Protein AF-S3JDB2-F1 (afdb_monomer)

Foldseek 3Di:
DDDDPDPDQDADPPQPPQDADPVRHHAAAEEQDDDVPHVSRYGHDDPPDDDDDDDDDDPDDPCVVVVVDDDDDDDDDD

Sequence (78 aa):
MIQTEQQFPSVGSQTKGLLVNADGSVDIYFGPKPLAGKQNNWVQTNPGTGWNTILRLYGPLEPWFDKTWRPGEIELLK

Structure (mmCIF, N/CA/C/O backbone):
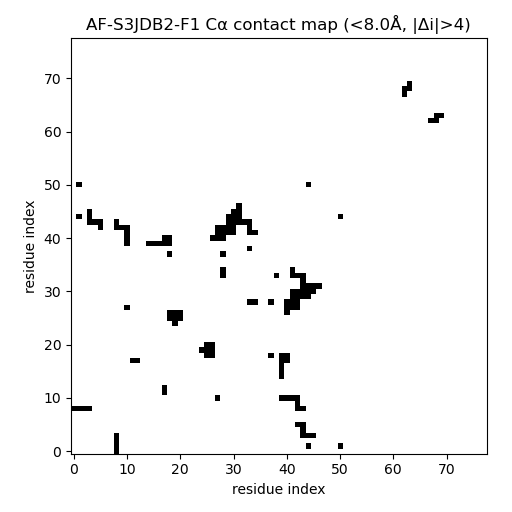data_AF-S3JDB2-F1
#
_entry.id   AF-S3JDB2-F1
#
loop_
_atom_site.group_PDB
_atom_site.id
_atom_site.type_symbol
_atom_site.label_atom_id
_atom_site.label_alt_id
_atom_site.label_comp_id
_atom_site.label_asym_id
_atom_site.label_entity_id
_atom_site.label_seq_id
_atom_site.pdbx_PDB_ins_code
_atom_site.Cartn_x
_atom_site.Cartn_y
_atom_site.Cartn_z
_atom_site.occupancy
_atom_site.B_iso_or_equiv
_atom_site.auth_seq_id
_atom_site.auth_comp_id
_atom_site.auth_asym_id
_atom_site.auth_atom_id
_atom_site.pdbx_PDB_model_num
ATOM 1 N N . MET A 1 1 ? 0.195 15.445 5.304 1.00 81.56 1 MET A N 1
ATOM 2 C CA . MET A 1 1 ? 0.275 14.041 5.767 1.00 81.56 1 MET A CA 1
ATOM 3 C C . MET A 1 1 ? -0.745 13.862 6.883 1.00 81.56 1 MET A C 1
ATOM 5 O O . MET A 1 1 ? -0.993 14.841 7.580 1.00 81.56 1 MET A O 1
ATOM 9 N N . ILE A 1 2 ? -1.344 12.678 7.037 1.00 87.81 2 ILE A N 1
ATOM 10 C CA . ILE A 1 2 ? -2.269 12.395 8.148 1.00 87.81 2 ILE A CA 1
ATOM 11 C C . ILE A 1 2 ? -1.539 12.521 9.498 1.00 87.81 2 ILE A C 1
ATOM 13 O O . ILE A 1 2 ? -0.375 12.135 9.602 1.00 87.81 2 ILE A O 1
ATOM 17 N N . GLN A 1 3 ? -2.196 13.102 10.504 1.00 91.19 3 GLN A N 1
ATOM 18 C CA . GLN A 1 3 ? -1.656 13.232 11.862 1.00 91.19 3 GLN A CA 1
ATOM 19 C C . GLN A 1 3 ? -2.142 12.062 12.719 1.00 91.19 3 GLN A C 1
ATOM 21 O O . GLN A 1 3 ? -3.347 11.864 12.866 1.00 91.19 3 GLN A O 1
ATOM 26 N N . THR A 1 4 ? -1.207 11.283 13.258 1.00 94.44 4 THR A N 1
ATOM 27 C CA . THR A 1 4 ? -1.465 10.075 14.059 1.00 94.44 4 THR A CA 1
ATOM 28 C C . THR A 1 4 ? -0.400 9.945 15.149 1.00 94.44 4 THR A C 1
ATOM 30 O O . THR A 1 4 ? 0.482 10.798 15.242 1.00 94.44 4 THR A O 1
ATOM 33 N N . GLU A 1 5 ? -0.453 8.885 15.954 1.00 92.94 5 GLU A N 1
ATOM 34 C CA . GLU A 1 5 ? 0.574 8.598 16.964 1.00 92.94 5 GLU A CA 1
ATOM 35 C C . GLU A 1 5 ? 1.859 8.027 16.341 1.00 92.94 5 GLU A C 1
ATOM 37 O O . GLU A 1 5 ? 2.935 8.131 16.932 1.00 92.94 5 GLU A O 1
ATOM 42 N N . GLN A 1 6 ? 1.782 7.451 15.134 1.00 93.06 6 GLN A N 1
ATOM 43 C CA . GLN A 1 6 ? 2.974 7.052 14.391 1.00 93.06 6 GLN A CA 1
ATOM 44 C C . GLN A 1 6 ? 3.815 8.277 14.016 1.00 93.06 6 GLN A C 1
ATOM 46 O O . GLN A 1 6 ? 3.333 9.210 13.372 1.00 93.06 6 GLN A O 1
ATOM 51 N N . GLN A 1 7 ? 5.112 8.225 14.343 1.00 91.12 7 GLN A N 1
ATOM 52 C CA . GLN A 1 7 ? 6.079 9.266 13.977 1.00 91.12 7 GLN A CA 1
ATOM 53 C C . GLN A 1 7 ? 6.105 9.526 12.464 1.00 91.12 7 GLN A C 1
ATOM 55 O O . GLN A 1 7 ? 6.210 10.674 12.032 1.00 91.12 7 GLN A O 1
ATOM 60 N N . PHE A 1 8 ? 6.007 8.462 11.661 1.00 91.75 8 PHE A N 1
ATOM 61 C CA . PHE A 1 8 ? 5.985 8.543 10.207 1.00 91.75 8 PHE A CA 1
ATOM 62 C C . PHE A 1 8 ? 4.713 7.890 9.660 1.00 91.75 8 PHE A C 1
ATOM 64 O O . PHE A 1 8 ? 4.508 6.696 9.875 1.00 91.75 8 PHE A O 1
ATOM 71 N N . PRO A 1 9 ? 3.883 8.623 8.900 1.00 93.81 9 PRO A N 1
ATOM 72 C CA . PRO A 1 9 ? 2.691 8.080 8.252 1.00 93.81 9 PRO A CA 1
ATOM 73 C C . PRO A 1 9 ? 3.062 7.384 6.932 1.00 93.81 9 PRO A C 1
ATOM 75 O O . PRO A 1 9 ? 2.579 7.739 5.856 1.00 93.81 9 PRO A O 1
ATOM 78 N N . SER A 1 10 ? 4.008 6.447 7.004 1.00 95.25 10 SER A N 1
ATOM 79 C CA . SER A 1 10 ? 4.535 5.712 5.855 1.00 95.25 10 SER A CA 1
ATOM 80 C C . SER A 1 10 ? 5.197 4.408 6.280 1.00 95.25 10 SER A C 1
ATOM 82 O O . SER A 1 10 ? 5.913 4.372 7.279 1.00 95.25 10 SER A O 1
ATOM 84 N N . VAL A 1 11 ? 5.067 3.387 5.439 1.00 96.50 11 VAL A N 1
ATOM 85 C CA . VAL A 1 11 ? 5.893 2.176 5.460 1.00 96.50 11 VAL A CA 1
A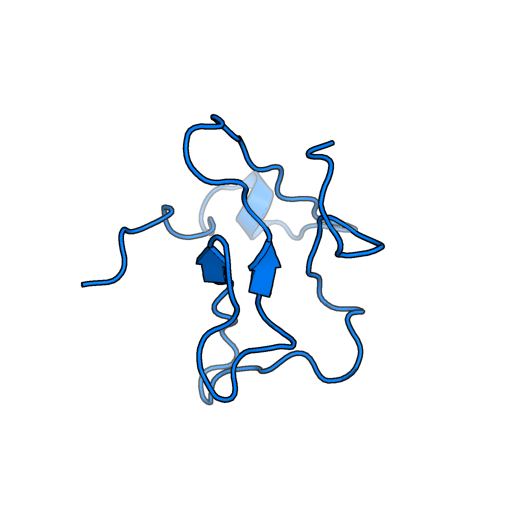TOM 86 C C . VAL A 1 11 ? 6.630 2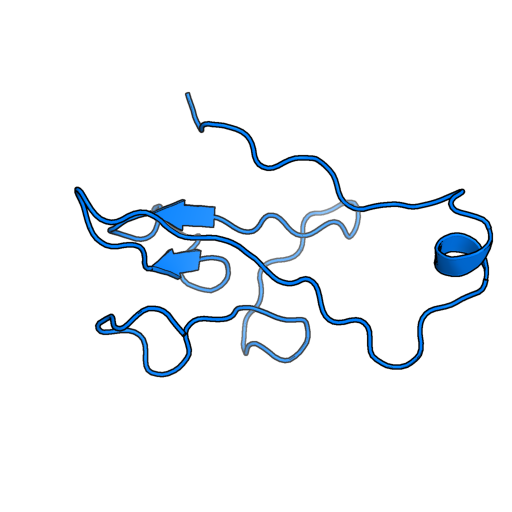.088 4.125 1.00 96.50 11 VAL A C 1
ATOM 88 O O . VAL A 1 11 ? 6.089 2.489 3.094 1.00 96.50 11 VAL A O 1
ATOM 91 N N . GLY A 1 12 ? 7.868 1.596 4.128 1.00 96.38 12 GLY A N 1
ATOM 92 C CA . GLY A 1 12 ? 8.645 1.411 2.905 1.00 96.38 12 GLY A CA 1
ATOM 93 C C . GLY A 1 12 ? 9.746 0.368 3.061 1.00 96.38 12 GLY A C 1
ATOM 94 O O . GLY A 1 12 ? 9.927 -0.210 4.128 1.00 96.38 12 GLY A O 1
ATOM 95 N N . SER A 1 13 ? 10.524 0.160 1.998 1.00 95.56 13 SER A N 1
ATOM 96 C CA . SER A 1 13 ? 11.590 -0.855 1.944 1.00 95.56 13 SER A CA 1
ATOM 97 C C . SER A 1 13 ? 12.706 -0.669 2.981 1.00 95.56 13 SER A C 1
ATOM 99 O O . SER A 1 13 ? 13.431 -1.612 3.275 1.00 95.56 13 SER A O 1
ATOM 101 N N . GLN A 1 14 ? 12.839 0.529 3.554 1.00 95.25 14 GLN A N 1
ATOM 102 C CA . GLN A 1 14 ? 13.810 0.841 4.608 1.00 95.25 14 GLN A CA 1
ATOM 103 C C . GLN A 1 14 ? 13.222 0.735 6.027 1.00 95.25 14 GLN A C 1
ATOM 105 O O . GLN A 1 14 ? 13.929 0.981 7.005 1.00 95.25 14 GLN A O 1
ATOM 110 N N . THR A 1 15 ? 11.941 0.379 6.173 1.00 95.69 15 THR A N 1
ATOM 111 C CA . THR A 1 15 ? 11.333 0.146 7.486 1.00 95.69 15 THR A CA 1
ATOM 112 C C . THR A 1 15 ? 12.026 -1.036 8.162 1.00 95.69 15 THR A C 1
ATOM 114 O O . THR A 1 15 ? 12.033 -2.158 7.651 1.00 95.69 15 THR A O 1
ATOM 117 N N . LYS A 1 16 ? 12.616 -0.799 9.338 1.00 94.88 16 LYS A N 1
ATOM 118 C CA . LYS A 1 16 ? 13.295 -1.847 10.106 1.00 94.88 16 LYS A CA 1
ATOM 119 C C . LYS A 1 16 ? 12.310 -2.965 10.456 1.00 94.88 16 LYS A C 1
ATOM 121 O O . LYS A 1 16 ? 11.305 -2.721 11.116 1.00 94.88 16 LYS A O 1
ATOM 126 N N . GLY A 1 17 ? 12.642 -4.193 10.062 1.00 96.25 17 GLY A N 1
ATOM 127 C CA . GLY A 1 17 ? 11.812 -5.365 10.338 1.00 96.25 17 GLY A CA 1
ATOM 128 C C . GLY A 1 17 ? 10.557 -5.465 9.469 1.00 96.25 17 GLY A C 1
ATOM 129 O O . GLY A 1 17 ? 9.615 -6.139 9.887 1.00 96.25 17 GLY A O 1
ATOM 130 N N . LEU A 1 18 ? 10.528 -4.803 8.303 1.00 97.88 18 LEU A N 1
ATOM 131 C CA . LEU A 1 18 ? 9.478 -4.992 7.301 1.00 97.88 18 LEU A CA 1
ATOM 132 C C . LEU A 1 18 ? 9.263 -6.488 7.040 1.00 97.88 18 LEU A C 1
ATOM 134 O O . LEU A 1 18 ? 10.213 -7.239 6.813 1.00 97.88 18 LEU A O 1
ATOM 138 N N . LEU A 1 19 ? 8.007 -6.909 7.083 1.00 97.88 19 LEU A N 1
ATOM 139 C CA . LEU A 1 19 ? 7.601 -8.276 6.811 1.00 97.88 19 LEU A CA 1
ATOM 140 C C . LEU A 1 19 ? 7.442 -8.444 5.302 1.00 97.88 19 LEU A C 1
ATOM 142 O O . LEU A 1 19 ? 6.718 -7.680 4.662 1.00 97.88 19 LEU A O 1
ATOM 146 N N . VAL A 1 20 ? 8.112 -9.454 4.759 1.00 97.94 20 VAL A N 1
ATOM 147 C CA . VAL A 1 20 ? 8.068 -9.827 3.344 1.00 97.94 20 VAL A CA 1
ATOM 148 C C . VAL A 1 20 ? 7.480 -11.230 3.256 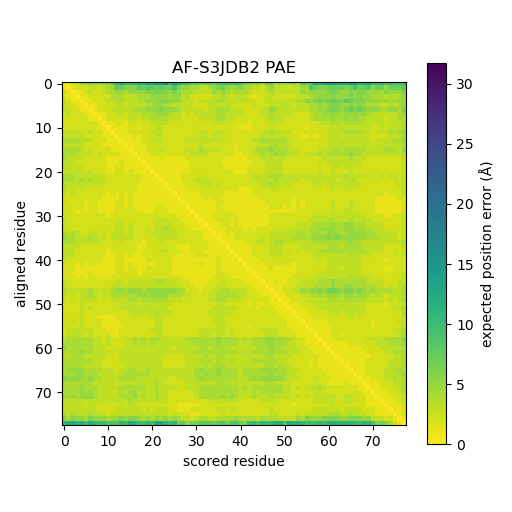1.00 97.94 20 VAL A C 1
ATOM 150 O O . VAL A 1 20 ? 7.820 -12.102 4.060 1.00 97.94 20 VAL A O 1
ATOM 153 N N . ASN A 1 21 ? 6.566 -11.433 2.317 1.00 98.00 21 ASN A N 1
ATOM 154 C CA . ASN A 1 21 ? 5.923 -12.716 2.075 1.00 98.00 21 ASN A CA 1
ATOM 155 C C . ASN A 1 21 ? 6.904 -13.702 1.420 1.00 98.00 21 ASN A C 1
ATOM 157 O O . ASN A 1 21 ? 7.947 -13.317 0.890 1.00 98.00 21 ASN A O 1
ATOM 161 N N . ALA A 1 22 ? 6.573 -14.995 1.444 1.00 98.19 22 ALA A N 1
ATOM 162 C CA . ALA A 1 22 ? 7.445 -16.044 0.904 1.00 98.19 22 ALA A CA 1
ATOM 163 C C . ALA A 1 22 ? 7.706 -15.909 -0.610 1.00 98.19 22 ALA A C 1
ATOM 165 O O . ALA A 1 22 ? 8.742 -16.358 -1.093 1.00 98.19 22 ALA A O 1
ATOM 166 N N . ASP A 1 23 ? 6.789 -15.277 -1.346 1.00 97.56 23 ASP A N 1
ATOM 167 C CA . ASP A 1 23 ? 6.900 -14.980 -2.779 1.00 97.56 23 ASP A CA 1
ATOM 168 C C . ASP A 1 23 ? 7.633 -13.656 -3.080 1.00 97.56 23 ASP A C 1
ATOM 170 O O . ASP A 1 23 ? 7.762 -13.264 -4.239 1.00 97.56 23 ASP A O 1
ATOM 174 N N . GLY A 1 24 ? 8.117 -12.960 -2.046 1.00 96.50 24 GLY A N 1
ATOM 175 C CA . GLY A 1 24 ? 8.789 -11.666 -2.160 1.00 96.50 24 GLY A CA 1
ATOM 176 C C . GLY A 1 24 ? 7.853 -10.454 -2.187 1.00 96.50 24 GLY A C 1
ATOM 177 O O . GLY A 1 24 ? 8.343 -9.324 -2.205 1.00 96.50 24 GLY A O 1
ATOM 178 N N . SER A 1 25 ? 6.530 -10.647 -2.167 1.00 96.88 25 SER A N 1
ATOM 179 C CA . SER A 1 25 ? 5.566 -9.546 -2.060 1.00 96.88 25 SER A CA 1
ATOM 180 C C . SER A 1 25 ? 5.538 -8.932 -0.651 1.00 96.88 25 SER A C 1
ATOM 182 O O . SER A 1 25 ? 6.073 -9.486 0.313 1.00 96.88 25 SER A O 1
ATOM 184 N N . VAL A 1 26 ? 4.924 -7.754 -0.523 1.00 97.31 26 VAL A N 1
ATOM 185 C CA . VAL A 1 26 ? 4.762 -7.043 0.752 1.00 97.31 26 VAL A CA 1
ATOM 186 C C . VAL A 1 26 ? 3.326 -6.557 0.869 1.00 97.31 26 VAL A C 1
ATOM 188 O O . VAL A 1 26 ? 2.876 -5.759 0.049 1.00 97.31 26 VAL A O 1
ATOM 191 N N . ASP A 1 27 ? 2.643 -6.976 1.932 1.00 97.06 27 ASP A N 1
ATOM 192 C CA . ASP A 1 27 ? 1.327 -6.446 2.289 1.00 97.06 27 ASP A CA 1
ATOM 193 C C . ASP A 1 27 ? 1.477 -5.231 3.197 1.00 97.06 27 ASP A C 1
ATOM 195 O O . ASP A 1 27 ? 2.226 -5.287 4.174 1.00 97.06 27 ASP A O 1
ATOM 199 N N . ILE A 1 28 ? 0.738 -4.157 2.917 1.00 97.38 28 ILE A N 1
ATOM 200 C CA . ILE A 1 28 ? 0.658 -2.971 3.775 1.00 97.38 28 ILE A CA 1
ATOM 201 C C . ILE A 1 28 ? -0.776 -2.818 4.270 1.00 97.38 28 ILE A C 1
ATOM 203 O O . ILE A 1 28 ? -1.719 -2.774 3.484 1.00 97.38 28 ILE A O 1
ATOM 207 N N . TYR A 1 29 ? -0.931 -2.710 5.584 1.00 97.25 29 TYR A N 1
ATOM 208 C CA . TYR A 1 29 ? -2.216 -2.608 6.258 1.00 97.25 29 TYR A CA 1
ATOM 209 C C . TYR A 1 29 ? -2.497 -1.159 6.649 1.00 97.25 29 TYR A C 1
ATOM 211 O O . TYR A 1 29 ? -1.623 -0.461 7.160 1.00 97.25 29 TYR A O 1
ATOM 219 N N . PHE A 1 30 ? -3.740 -0.725 6.476 1.00 97.19 30 PHE A N 1
ATOM 220 C CA . PHE A 1 30 ? -4.207 0.604 6.867 1.00 97.19 30 PHE A CA 1
ATOM 221 C C . PHE A 1 30 ? -5.320 0.445 7.900 1.00 97.19 30 PHE A C 1
ATOM 223 O O . PHE A 1 30 ? -6.237 -0.351 7.704 1.00 97.19 30 PHE A O 1
ATOM 230 N N . GLY A 1 31 ? -5.250 1.168 9.015 1.00 96.75 31 GLY A N 1
ATOM 231 C CA . GLY A 1 31 ? -6.284 1.074 10.048 1.00 96.75 31 GLY A CA 1
ATOM 232 C C . GLY A 1 31 ? -5.938 1.824 11.331 1.00 96.75 31 GLY A C 1
ATOM 233 O O . GLY A 1 31 ? -4.808 2.272 11.486 1.00 96.75 31 GLY A O 1
ATOM 234 N N . PRO A 1 32 ? -6.871 1.959 12.287 1.00 96.25 32 PRO A N 1
ATOM 235 C CA . PRO A 1 32 ? -6.623 2.674 13.542 1.00 96.25 32 PRO A CA 1
ATOM 236 C C . PRO A 1 32 ? -5.706 1.934 14.514 1.00 96.25 32 PRO A C 1
ATOM 238 O O . PRO A 1 32 ? -5.126 2.558 15.400 1.00 96.25 32 PRO A O 1
ATOM 241 N N . LYS A 1 33 ? -5.562 0.615 14.352 1.00 96.06 33 LYS A N 1
ATOM 242 C CA . LYS A 1 33 ? -4.681 -0.249 15.142 1.00 96.06 33 LYS A CA 1
ATOM 243 C C . LYS A 1 33 ? -4.001 -1.266 14.221 1.00 96.06 33 LYS A C 1
ATOM 245 O O . LYS A 1 33 ? -4.608 -1.639 13.214 1.00 96.06 33 LYS A O 1
ATOM 250 N N . PRO A 1 34 ? -2.793 -1.745 14.561 1.00 96.19 34 PRO A N 1
ATOM 251 C CA . PRO A 1 34 ? -2.142 -2.789 13.788 1.00 96.19 34 PRO A CA 1
ATOM 252 C C . PRO A 1 34 ? -2.848 -4.130 13.988 1.00 96.19 34 PRO A C 1
ATOM 254 O O . PRO A 1 34 ? -3.370 -4.421 15.067 1.00 96.19 34 PRO A O 1
ATOM 257 N N . LEU A 1 35 ? -2.786 -4.986 12.970 1.00 95.88 35 LEU A N 1
ATOM 258 C CA . LEU A 1 35 ? -3.116 -6.400 13.128 1.00 95.88 35 LEU A CA 1
ATOM 259 C C . LEU A 1 35 ? -2.023 -7.109 13.935 1.00 95.88 35 LEU A C 1
ATOM 261 O O . LEU A 1 35 ? -0.843 -6.739 13.884 1.00 95.88 35 LEU A O 1
ATOM 265 N N . ALA A 1 36 ? -2.410 -8.157 14.663 1.00 95.88 36 ALA A N 1
ATOM 266 C CA . ALA A 1 36 ? -1.473 -8.962 15.437 1.00 95.88 36 ALA A CA 1
ATOM 267 C C . ALA A 1 36 ? -0.361 -9.521 14.532 1.00 95.88 36 ALA A C 1
ATOM 269 O O . ALA A 1 36 ? -0.626 -10.168 13.521 1.00 95.88 36 ALA A O 1
ATO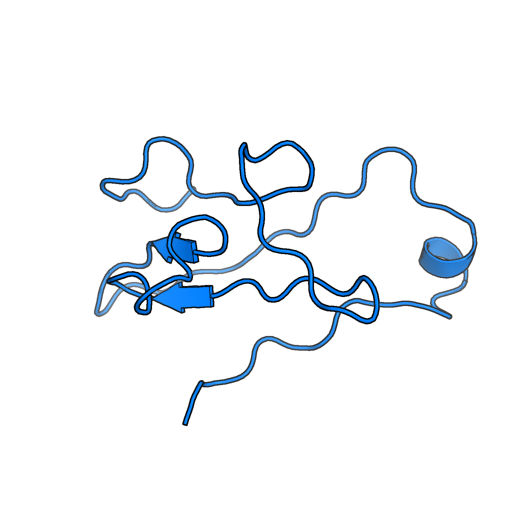M 270 N N . GLY A 1 37 ? 0.893 -9.242 14.892 1.00 96.31 37 GLY A N 1
ATOM 271 C CA . GLY A 1 37 ? 2.068 -9.698 14.148 1.00 96.31 37 GLY A CA 1
ATOM 272 C C . GLY A 1 37 ? 2.358 -8.932 12.853 1.00 96.31 37 GLY A C 1
ATOM 273 O O . GLY A 1 37 ? 3.252 -9.344 12.124 1.00 96.31 37 GLY A O 1
ATOM 274 N N . LYS A 1 38 ? 1.635 -7.843 12.545 1.00 97.00 38 LYS A N 1
ATOM 275 C CA . LYS A 1 38 ? 1.824 -7.017 11.333 1.00 97.00 38 LYS A CA 1
ATOM 276 C C . LYS A 1 38 ? 2.210 -5.565 11.637 1.00 97.00 38 LYS A C 1
ATOM 278 O O . LYS A 1 38 ? 2.057 -4.689 10.791 1.00 97.00 38 LYS A O 1
ATOM 283 N N . GLN A 1 39 ? 2.731 -5.298 12.835 1.00 96.06 39 GLN A N 1
ATOM 284 C CA . GLN A 1 39 ? 3.038 -3.948 13.323 1.00 96.06 39 GLN A CA 1
ATOM 285 C C . GLN A 1 39 ? 4.022 -3.186 12.418 1.00 96.06 39 GLN A C 1
ATOM 287 O O . GLN A 1 39 ? 3.891 -1.975 12.270 1.00 96.06 39 GLN A O 1
ATOM 292 N N . ASN A 1 40 ? 4.964 -3.887 11.780 1.00 96.62 40 ASN A N 1
ATOM 293 C CA . ASN A 1 40 ? 5.965 -3.275 10.895 1.00 96.62 40 ASN A CA 1
ATOM 294 C C . ASN A 1 40 ? 5.448 -2.989 9.473 1.00 96.62 40 ASN A C 1
ATOM 296 O O . ASN A 1 40 ? 6.125 -2.314 8.702 1.00 96.62 40 ASN A O 1
ATOM 300 N N . ASN A 1 41 ? 4.251 -3.473 9.135 1.00 97.56 41 ASN A N 1
ATOM 301 C CA . ASN A 1 41 ? 3.621 -3.342 7.820 1.00 97.56 41 ASN A CA 1
ATOM 302 C C . ASN A 1 41 ? 2.328 -2.520 7.898 1.00 97.56 41 ASN A C 1
ATOM 304 O O . ASN A 1 41 ? 1.422 -2.707 7.094 1.00 97.56 41 ASN A O 1
ATOM 308 N N . TRP A 1 42 ? 2.202 -1.642 8.890 1.00 97.75 42 TRP A N 1
ATOM 309 C CA . TRP A 1 42 ? 0.957 -0.940 9.180 1.00 97.75 42 TRP A CA 1
ATOM 310 C C . TRP A 1 42 ? 1.128 0.580 9.167 1.00 97.75 42 TRP A C 1
ATOM 312 O O . TRP A 1 42 ? 2.070 1.116 9.752 1.00 97.75 42 TRP A O 1
ATOM 322 N N . VAL A 1 43 ? 0.179 1.264 8.529 1.00 97.31 43 VAL A N 1
ATOM 323 C CA . VAL A 1 43 ? 0.020 2.720 8.557 1.00 97.31 43 VAL A CA 1
ATOM 324 C C . VAL A 1 43 ? -1.253 3.063 9.327 1.00 97.31 43 VAL A C 1
ATOM 326 O O . VAL A 1 43 ? -2.352 2.607 8.993 1.00 97.31 43 VAL A O 1
ATOM 329 N N . GLN A 1 44 ? -1.106 3.888 10.358 1.00 97.56 44 GLN A N 1
ATOM 330 C CA . GLN A 1 44 ? -2.216 4.315 11.193 1.00 97.56 44 GLN A CA 1
ATOM 331 C C . GLN A 1 44 ? -3.161 5.251 10.428 1.00 97.56 44 GLN A C 1
ATOM 333 O O . GLN A 1 44 ? -2.736 6.168 9.725 1.00 97.56 44 GLN A O 1
ATOM 338 N N . THR A 1 45 ? -4.464 5.041 10.605 1.00 97.00 45 THR A N 1
ATOM 339 C CA . THR A 1 45 ? -5.534 5.925 10.118 1.00 97.00 45 THR A CA 1
ATOM 340 C C . THR A 1 45 ? -6.460 6.323 11.262 1.00 97.00 45 THR A C 1
ATOM 342 O O . THR A 1 45 ? -6.660 5.536 12.183 1.00 97.00 45 THR A O 1
ATOM 345 N N . ASN A 1 46 ? -7.114 7.483 11.186 1.00 96.38 46 ASN A N 1
ATOM 346 C CA . ASN A 1 46 ? -8.042 7.922 12.234 1.00 96.38 46 ASN A CA 1
ATOM 347 C C . ASN A 1 46 ? -9.498 7.567 11.883 1.00 96.38 46 ASN A C 1
ATOM 349 O O . ASN A 1 46 ? -9.932 7.849 10.762 1.00 96.38 46 ASN A O 1
ATOM 353 N N . PRO A 1 47 ? -10.285 6.997 12.817 1.00 95.94 47 PRO A N 1
ATOM 354 C CA . PRO A 1 47 ? -11.710 6.764 12.599 1.00 95.94 47 PRO A CA 1
ATOM 355 C C . PRO A 1 47 ? -12.441 8.052 12.191 1.00 95.94 47 PRO A C 1
ATOM 357 O O . PRO A 1 47 ? -12.201 9.116 12.756 1.00 95.94 47 PRO A O 1
ATOM 360 N N . GLY A 1 48 ? -13.320 7.964 11.189 1.00 94.88 48 GLY A N 1
ATOM 361 C CA . GLY A 1 48 ? -14.104 9.107 10.700 1.00 94.88 48 GLY A CA 1
ATOM 362 C C . GLY A 1 48 ? -13.317 10.151 9.896 1.00 94.88 48 GLY A C 1
ATOM 363 O O . GLY A 1 48 ? -13.892 11.161 9.505 1.00 94.88 48 GLY A O 1
ATOM 364 N N . THR A 1 49 ? -12.027 9.924 9.623 1.00 94.62 49 THR A N 1
ATOM 365 C CA . THR A 1 49 ? -11.186 10.837 8.835 1.00 94.62 49 THR A CA 1
ATOM 366 C C . THR A 1 49 ? -10.825 10.209 7.490 1.00 94.62 49 THR A C 1
ATOM 368 O O . THR A 1 49 ? -10.281 9.106 7.437 1.00 94.62 49 THR A O 1
ATOM 371 N N . GLY A 1 50 ? -11.110 10.919 6.395 1.00 94.56 50 GLY A N 1
ATOM 372 C CA . GLY A 1 50 ? -10.701 10.504 5.053 1.00 94.56 50 GLY A CA 1
ATOM 373 C C . GLY A 1 50 ? -9.184 10.579 4.861 1.00 94.56 50 GLY A C 1
ATOM 374 O O . GLY A 1 50 ? -8.506 11.409 5.467 1.00 94.56 50 GLY A O 1
ATOM 375 N N . TRP A 1 51 ? -8.648 9.719 4.000 1.00 95.69 51 TRP A N 1
ATOM 376 C CA . TRP A 1 51 ? -7.222 9.662 3.687 1.00 95.69 51 TRP A CA 1
ATOM 377 C C . TRP A 1 51 ? -6.997 9.255 2.228 1.00 95.69 51 TRP A C 1
ATOM 379 O O . TRP A 1 51 ? -7.892 8.744 1.559 1.00 95.69 51 TRP A O 1
ATOM 389 N N . ASN A 1 52 ? -5.785 9.497 1.739 1.00 95.69 52 ASN A N 1
ATOM 390 C CA . ASN A 1 52 ? -5.288 9.025 0.453 1.00 95.69 52 ASN A CA 1
ATOM 391 C C . ASN A 1 52 ? -3.852 8.505 0.614 1.00 95.69 52 ASN A C 1
ATOM 393 O O . ASN A 1 52 ? -3.201 8.752 1.631 1.00 95.69 52 ASN A O 1
ATOM 397 N N . THR A 1 53 ? -3.354 7.781 -0.388 1.00 95.94 53 THR A N 1
ATOM 398 C CA . THR A 1 53 ? -1.993 7.230 -0.391 1.00 95.94 53 THR A CA 1
ATOM 399 C C . THR A 1 53 ? -1.168 7.775 -1.553 1.00 95.94 53 THR A C 1
ATOM 401 O O . THR A 1 53 ? -1.708 8.189 -2.579 1.00 95.94 53 THR A O 1
ATOM 404 N N . ILE A 1 54 ? 0.154 7.772 -1.386 1.00 96.12 54 ILE A N 1
ATOM 405 C CA . ILE A 1 54 ? 1.129 8.077 -2.434 1.00 96.12 54 ILE A CA 1
ATOM 406 C C . ILE A 1 54 ? 2.165 6.955 -2.431 1.00 96.12 54 ILE A C 1
ATOM 408 O O . ILE A 1 54 ? 2.898 6.798 -1.452 1.00 96.12 54 ILE A O 1
ATOM 412 N N . LEU A 1 55 ? 2.278 6.228 -3.543 1.00 95.94 55 LEU A N 1
ATOM 413 C CA . LEU A 1 55 ? 3.399 5.324 -3.784 1.00 95.94 55 LEU A CA 1
ATOM 414 C C . LEU A 1 55 ? 4.588 6.128 -4.322 1.00 95.94 55 LEU A C 1
ATOM 416 O O . LEU A 1 55 ? 4.473 6.807 -5.341 1.00 95.94 55 LEU A O 1
ATOM 420 N N . ARG A 1 56 ? 5.735 6.051 -3.640 1.00 96.81 56 ARG A N 1
ATOM 421 C CA . ARG A 1 56 ? 6.996 6.647 -4.102 1.00 96.81 56 ARG A CA 1
ATOM 422 C C . ARG A 1 56 ? 7.966 5.547 -4.509 1.00 96.81 56 ARG A C 1
ATOM 424 O O . ARG A 1 56 ? 8.283 4.682 -3.699 1.00 96.81 56 ARG A O 1
ATOM 431 N N . LEU A 1 57 ? 8.452 5.619 -5.744 1.00 96.31 57 LEU A N 1
ATOM 432 C CA . LEU A 1 57 ? 9.476 4.730 -6.285 1.00 96.31 57 LEU A CA 1
ATOM 433 C C . LEU A 1 57 ? 10.765 5.531 -6.478 1.00 96.31 57 LEU A C 1
ATOM 435 O O . LEU A 1 57 ? 10.746 6.599 -7.089 1.00 96.31 57 LEU A O 1
ATOM 439 N N . TYR A 1 58 ? 11.874 5.017 -5.954 1.00 97.44 58 TYR A N 1
ATOM 440 C CA . TYR A 1 58 ? 13.198 5.626 -6.081 1.00 97.44 58 TYR A CA 1
ATOM 441 C C . TYR A 1 58 ? 14.032 4.756 -7.020 1.00 97.44 58 TYR A C 1
ATOM 443 O O . TYR A 1 58 ? 14.396 3.644 -6.654 1.00 97.44 58 TYR A O 1
ATOM 451 N N . GLY A 1 59 ? 14.283 5.241 -8.238 1.00 97.19 59 GLY A N 1
ATOM 452 C CA . GLY A 1 59 ? 14.896 4.443 -9.307 1.00 97.19 59 GLY A CA 1
ATOM 453 C C . GLY A 1 59 ? 13.977 3.335 -9.851 1.00 97.19 59 GLY A C 1
ATOM 454 O O . GLY A 1 59 ? 14.372 2.172 -9.813 1.00 97.19 59 GLY A O 1
ATOM 455 N N . PRO A 1 60 ? 12.745 3.650 -10.306 1.00 96.56 60 PRO A N 1
ATOM 456 C CA . PRO A 1 60 ? 11.874 2.653 -10.930 1.00 96.56 60 PRO A CA 1
ATOM 457 C C . PRO A 1 60 ? 12.500 2.083 -12.213 1.00 96.56 60 PRO A C 1
ATOM 459 O O . PRO A 1 6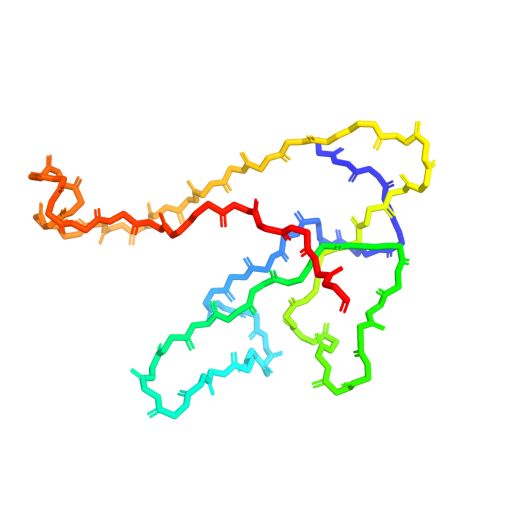0 ? 13.167 2.804 -12.952 1.00 96.56 60 PRO A O 1
ATOM 462 N N . LEU A 1 61 ? 12.242 0.801 -12.478 1.00 96.94 61 LEU A N 1
ATOM 463 C CA . LE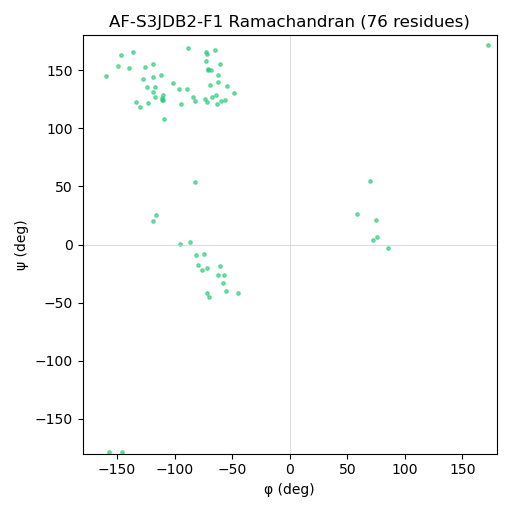U A 1 61 ? 12.686 0.091 -13.685 1.00 96.94 61 LEU A CA 1
ATOM 464 C C . LEU A 1 61 ? 11.669 0.229 -14.834 1.00 96.94 61 LEU A C 1
ATOM 466 O O . LEU A 1 61 ? 10.527 0.637 -14.611 1.00 96.94 61 LEU A O 1
ATOM 470 N N . GLU A 1 62 ? 12.053 -0.179 -16.045 1.00 98.19 62 GLU A N 1
ATOM 471 C CA . GLU A 1 62 ? 11.233 -0.164 -17.269 1.00 98.19 62 GLU A CA 1
ATOM 472 C C . GLU A 1 62 ? 9.794 -0.690 -17.086 1.00 9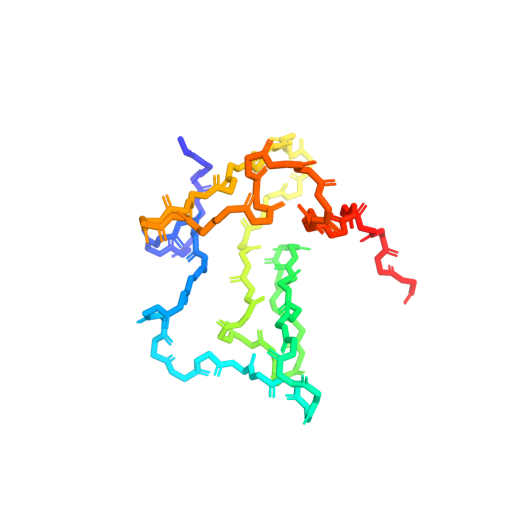8.19 62 GLU A C 1
ATOM 474 O O . GLU A 1 62 ? 8.877 -0.015 -17.557 1.00 98.19 62 GLU A O 1
ATOM 479 N N . PRO A 1 63 ? 9.519 -1.784 -16.335 1.00 97.88 63 PRO A N 1
ATOM 480 C CA . PRO A 1 63 ? 8.152 -2.279 -16.138 1.00 97.88 63 PRO A CA 1
ATOM 481 C C . PRO A 1 63 ? 7.167 -1.269 -15.532 1.00 97.88 63 PRO A C 1
ATOM 483 O O . PRO A 1 63 ? 5.960 -1.367 -15.764 1.00 97.88 63 PRO A O 1
ATOM 486 N N . TRP A 1 64 ? 7.665 -0.296 -14.762 1.00 96.44 64 TRP A N 1
ATOM 487 C CA . TRP A 1 64 ? 6.849 0.808 -14.258 1.00 96.44 64 TRP A CA 1
ATOM 488 C C . TRP A 1 64 ? 6.437 1.764 -15.385 1.00 96.44 64 TRP A C 1
ATOM 490 O O . TRP A 1 64 ? 5.273 2.158 -15.470 1.00 96.44 64 TRP A O 1
ATOM 500 N N . PHE A 1 65 ? 7.379 2.127 -16.260 1.00 96.62 65 PHE A N 1
ATOM 501 C CA . PHE A 1 65 ? 7.145 3.053 -17.371 1.00 96.62 65 PHE A CA 1
ATOM 502 C C . PHE A 1 65 ? 6.287 2.423 -18.471 1.00 96.62 65 PHE A C 1
ATOM 504 O O . PHE A 1 65 ? 5.342 3.056 -18.947 1.00 96.62 65 PHE A O 1
ATOM 511 N N . ASP A 1 66 ? 6.549 1.155 -18.789 1.00 98.06 66 ASP A N 1
ATOM 512 C CA . ASP A 1 66 ? 5.784 0.366 -19.758 1.00 98.06 66 ASP A CA 1
ATOM 513 C C . ASP A 1 66 ? 4.417 -0.076 -19.213 1.00 98.06 66 ASP A C 1
ATOM 515 O O . ASP A 1 66 ? 3.584 -0.599 -19.954 1.00 98.06 66 ASP A O 1
ATOM 519 N N . LYS A 1 67 ? 4.163 0.147 -17.915 1.00 96.12 67 LYS A N 1
ATOM 520 C CA . LYS A 1 67 ? 2.928 -0.225 -17.204 1.00 96.12 67 LYS A CA 1
ATOM 521 C C . LYS A 1 67 ? 2.624 -1.725 -17.252 1.00 96.12 67 LYS A C 1
ATOM 523 O O . LYS A 1 67 ? 1.468 -2.129 -17.126 1.00 96.12 67 LYS A O 1
ATOM 528 N N . THR A 1 68 ? 3.650 -2.555 -17.410 1.00 97.62 68 THR A N 1
ATOM 529 C CA . THR A 1 68 ? 3.537 -4.019 -17.332 1.00 97.62 68 THR A CA 1
ATOM 530 C C . THR A 1 68 ? 3.489 -4.502 -15.884 1.00 97.62 68 THR A C 1
ATOM 532 O O . THR A 1 68 ? 3.002 -5.599 -15.618 1.00 97.62 68 THR A O 1
ATOM 535 N N . TRP A 1 69 ? 3.915 -3.657 -14.939 1.00 95.62 69 TRP A N 1
ATOM 536 C CA . TRP A 1 69 ? 3.709 -3.843 -13.508 1.00 95.62 69 TRP A CA 1
ATOM 537 C C . TRP A 1 69 ? 3.063 -2.608 -12.866 1.00 95.62 69 TRP A C 1
ATOM 539 O O . TRP A 1 69 ? 3.391 -1.467 -13.191 1.00 95.62 69 TRP A O 1
ATOM 549 N N . ARG A 1 70 ? 2.162 -2.846 -11.909 1.00 94.44 70 ARG A N 1
ATOM 550 C CA . ARG A 1 70 ? 1.560 -1.837 -11.027 1.00 94.44 70 ARG A CA 1
ATOM 551 C C . ARG A 1 70 ? 1.238 -2.471 -9.667 1.00 94.44 70 ARG A C 1
ATOM 553 O O . ARG A 1 70 ? 1.004 -3.682 -9.635 1.00 94.44 70 ARG A O 1
ATOM 560 N N . PRO A 1 71 ? 1.198 -1.702 -8.563 1.00 94.62 71 PRO A N 1
ATOM 561 C CA . PRO A 1 71 ? 0.666 -2.219 -7.304 1.00 94.62 71 PRO A CA 1
ATOM 562 C C . PRO A 1 71 ? -0.802 -2.641 -7.473 1.00 94.62 71 PRO A C 1
ATOM 564 O O . PRO A 1 71 ? -1.504 -2.134 -8.352 1.00 94.62 71 PRO A O 1
ATOM 567 N N . GLY A 1 72 ? -1.260 -3.556 -6.618 1.00 93.88 72 GLY A N 1
ATOM 568 C CA . GLY A 1 72 ? -2.684 -3.857 -6.487 1.00 93.88 72 GLY A CA 1
ATOM 569 C C . GLY A 1 72 ? -3.479 -2.664 -5.948 1.00 93.88 72 GLY A C 1
ATOM 570 O O . GLY A 1 72 ? -2.911 -1.687 -5.452 1.00 93.88 72 GLY A O 1
ATOM 571 N N . GLU A 1 73 ? -4.803 -2.761 -6.040 1.00 96.06 73 GLU A N 1
ATOM 572 C CA . GLU A 1 73 ? -5.705 -1.794 -5.416 1.00 96.06 73 GLU A CA 1
ATOM 573 C C . GLU A 1 73 ? -5.722 -1.972 -3.890 1.00 96.06 73 GLU A C 1
ATOM 575 O O . GLU A 1 73 ? -5.400 -3.038 -3.363 1.00 96.06 73 GLU A O 1
ATOM 580 N N . ILE A 1 74 ? -6.113 -0.924 -3.163 1.00 96.88 74 ILE A N 1
ATOM 581 C CA . ILE A 1 74 ? -6.383 -1.047 -1.727 1.00 96.88 74 ILE A CA 1
ATOM 582 C C . ILE A 1 74 ? -7.707 -1.789 -1.548 1.00 96.88 74 ILE A C 1
ATOM 584 O O . ILE A 1 74 ? -8.745 -1.349 -2.043 1.00 96.88 74 ILE A O 1
ATOM 588 N N . GLU A 1 75 ? -7.675 -2.878 -0.786 1.00 97.12 75 GLU A N 1
ATOM 589 C CA . GLU A 1 75 ? -8.842 -3.714 -0.517 1.00 97.12 75 GLU A CA 1
ATOM 590 C C . GLU A 1 75 ? -9.283 -3.614 0.945 1.00 97.12 75 GLU A C 1
ATOM 592 O O . GLU A 1 75 ? -8.471 -3.478 1.865 1.00 97.12 75 GLU A O 1
ATOM 597 N N . LEU A 1 76 ? -10.596 -3.699 1.168 1.00 96.19 76 LEU A N 1
ATOM 598 C CA . LEU A 1 76 ? -11.138 -3.826 2.514 1.00 96.19 76 LEU A CA 1
ATOM 599 C C . LEU A 1 76 ? -10.842 -5.234 3.038 1.00 96.19 76 LEU A C 1
ATOM 601 O O . LEU A 1 76 ? -11.270 -6.226 2.444 1.00 96.19 76 LEU A O 1
ATOM 605 N N . LEU A 1 77 ? -10.157 -5.308 4.177 1.00 91.75 77 LEU A N 1
ATOM 606 C CA . LEU A 1 77 ? -9.956 -6.568 4.878 1.00 91.75 77 LEU A CA 1
ATOM 607 C C . LEU A 1 77 ? -11.303 -7.074 5.420 1.00 91.75 77 LEU A C 1
ATOM 609 O O . LEU A 1 77 ? -12.019 -6.321 6.083 1.00 91.75 77 LEU A O 1
ATOM 613 N N . LYS A 1 78 ? -11.641 -8.324 5.097 1.00 79.19 78 LYS A N 1
ATOM 614 C CA . LYS A 1 78 ? -12.876 -8.993 5.528 1.00 79.19 78 LYS A CA 1
ATOM 615 C C . LYS A 1 78 ? -12.744 -9.602 6.917 1.00 79.19 78 LYS A C 1
ATOM 617 O O . LYS A 1 78 ? -1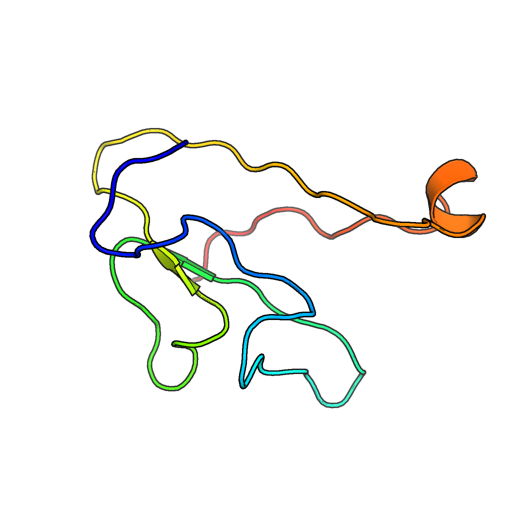1.636 -10.085 7.238 1.00 79.19 78 LYS A O 1
#

Secondary structure (DSSP, 8-state):
----SSSSS---TTSTT----TTS----EEESSPPTT-GGGEEE--TT---------SS--HHHHTTS--PPPP----

Solvent-accessible surface area (backbone atoms only — not comparable to full-atom values): 5611 Å² total; per-residue (Å²): 130,82,90,65,91,59,93,59,82,63,73,56,98,81,41,80,75,51,64,67,47,97,88,71,49,69,72,76,45,76,33,73,65,64,57,90,95,37,63,54,31,42,32,75,43,58,88,98,55,89,83,86,88,82,91,83,76,86,82,74,56,68,48,57,79,74,58,78,47,77,82,80,81,93,74,84,85,128

pLDDT: mean 95.57, std 3.07, range [79.19, 98.19]

Radius of gyration: 13.76 Å; Cα contacts (8 Å, |Δi|>4): 71; chains: 1; bounding box: 29×30×37 Å

Organism: NCBI:txid482300

InterPro domains:
  IPR010621 Domain of unknown function DUF1214 [PF06742] (1-61)
  IPR037049 Domain of unknown function DUF1214, C-terminal domain superfamily [G3DSA:2.60.120.600] (1-78)

Mean predicted aligned error: 2.7 Å